Protein AF-A0A480BQK8-F1 (afdb_monomer_lite)

Foldseek 3Di:
DDDDDADAEPDPVVVPDDPVVVQVVLVVDPVSDHHYPVVVVVVVVCCVPPDDD

Secondary structure (DSSP, 8-state):
-------SB--HHHHTS-HHHHHHHHHHSTTSSPBPHHHHHHHHHHHHHT---

Radius of gyration: 13.67 Å; chains: 1; bounding box: 31×21×34 Å

Sequence (53 aa):
VNAIAPGFTETEMLSKVPAEVQEKIRARIPMGRFGKPQEVAKVVAFIATDADY

Structure (mmCIF, N/CA/C/O backbone):
data_AF-A0A480BQK8-F1
#
_entry.id   AF-A0A480BQK8-F1
#
loop_
_atom_site.group_PDB
_atom_site.id
_atom_site.type_symbol
_atom_site.label_atom_id
_atom_site.label_alt_id
_atom_site.label_comp_id
_atom_site.label_asym_id
_atom_site.label_entity_id
_atom_site.label_seq_id
_atom_site.pdbx_PDB_ins_code
_atom_site.Cartn_x
_atom_site.Cartn_y
_atom_site.Cartn_z
_atom_site.occupancy
_atom_site.B_iso_or_equiv
_atom_site.auth_seq_id
_atom_site.auth_comp_id
_atom_site.auth_asym_id
_atom_site.auth_atom_id
_atom_site.pdbx_PDB_model_num
ATOM 1 N N . VAL A 1 1 ? 16.087 -1.600 -11.433 1.00 85.44 1 VAL A N 1
ATOM 2 C CA . VAL A 1 1 ? 15.227 -2.297 -10.439 1.00 85.44 1 VAL A CA 1
ATOM 3 C C . VAL A 1 1 ? 14.667 -1.238 -9.513 1.00 85.44 1 VAL A C 1
ATOM 5 O O . VAL A 1 1 ? 15.451 -0.427 -9.0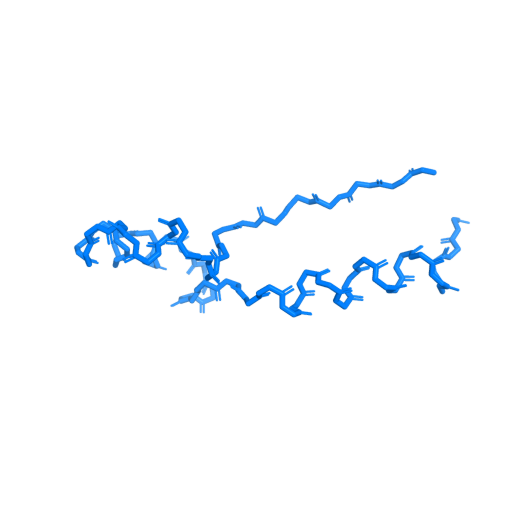44 1.00 85.44 1 VAL A O 1
ATOM 8 N N . ASN A 1 2 ? 13.351 -1.225 -9.293 1.00 93.50 2 ASN A N 1
ATOM 9 C CA . ASN A 1 2 ? 12.641 -0.171 -8.558 1.00 93.50 2 ASN A CA 1
ATOM 10 C C . ASN A 1 2 ? 11.790 -0.766 -7.424 1.00 93.50 2 ASN A C 1
ATOM 12 O O . ASN A 1 2 ? 11.511 -1.966 -7.428 1.00 93.50 2 ASN A O 1
ATOM 16 N N . ALA A 1 3 ? 11.362 0.069 -6.474 1.00 94.56 3 ALA A N 1
ATOM 17 C CA . ALA A 1 3 ? 10.512 -0.322 -5.349 1.00 94.56 3 ALA A CA 1
ATOM 18 C C . ALA A 1 3 ? 9.322 0.633 -5.187 1.00 94.56 3 ALA A C 1
ATOM 20 O O . ALA A 1 3 ? 9.416 1.819 -5.495 1.00 94.56 3 ALA A O 1
ATOM 21 N N . ILE A 1 4 ? 8.210 0.109 -4.667 1.00 95.00 4 ILE A N 1
ATOM 22 C CA . ILE A 1 4 ? 7.001 0.876 -4.357 1.00 95.00 4 ILE A CA 1
ATOM 23 C C . ILE A 1 4 ? 6.616 0.565 -2.913 1.00 95.00 4 ILE A C 1
ATOM 25 O O . ILE A 1 4 ? 6.481 -0.601 -2.546 1.00 95.00 4 ILE A O 1
ATOM 29 N N . ALA A 1 5 ? 6.427 1.607 -2.104 1.00 96.19 5 ALA A N 1
ATOM 30 C CA . ALA A 1 5 ? 6.037 1.501 -0.701 1.00 96.19 5 ALA A CA 1
ATOM 31 C C . ALA A 1 5 ? 4.630 2.096 -0.499 1.00 96.19 5 ALA A C 1
ATOM 33 O O . ALA A 1 5 ? 4.505 3.262 -0.115 1.00 96.19 5 ALA A O 1
ATOM 34 N N . PRO A 1 6 ? 3.556 1.345 -0.807 1.00 95.19 6 PRO A N 1
ATOM 35 C CA . PRO A 1 6 ? 2.201 1.827 -0.590 1.00 95.19 6 PRO A CA 1
ATOM 36 C C . PRO A 1 6 ? 1.896 1.945 0.909 1.00 95.19 6 PRO A C 1
ATOM 38 O O . PRO A 1 6 ? 2.307 1.112 1.716 1.00 95.19 6 PRO A O 1
ATOM 41 N N . GLY A 1 7 ? 1.134 2.979 1.272 1.00 94.81 7 GLY A N 1
ATOM 42 C CA . GLY A 1 7 ? 0.518 3.087 2.593 1.00 94.81 7 GLY A CA 1
ATOM 43 C C . GLY A 1 7 ? -0.715 2.183 2.734 1.00 94.81 7 GLY A C 1
ATOM 44 O O . GLY A 1 7 ? -0.889 1.198 2.013 1.00 94.81 7 GLY A O 1
ATOM 45 N N . PHE A 1 8 ? -1.624 2.543 3.646 1.00 95.94 8 PHE A N 1
ATOM 46 C CA . PHE A 1 8 ? -2.873 1.801 3.842 1.00 95.94 8 PHE A CA 1
ATOM 47 C C . PHE A 1 8 ? -3.735 1.808 2.577 1.00 95.94 8 PHE A C 1
ATOM 49 O O . PHE A 1 8 ? -4.185 2.859 2.117 1.00 95.94 8 PHE A O 1
ATOM 56 N N . THR A 1 9 ? -3.963 0.611 2.039 1.00 96.56 9 THR A N 1
ATOM 57 C CA . THR A 1 9 ? -4.679 0.375 0.783 1.00 96.56 9 THR A CA 1
ATOM 58 C C . THR A 1 9 ? -5.930 -0.459 1.049 1.00 96.56 9 THR A C 1
ATOM 60 O O . THR A 1 9 ? -5.882 -1.409 1.833 1.00 96.56 9 THR A O 1
ATOM 63 N N . GLU A 1 10 ? -7.034 -0.121 0.384 1.00 95.44 10 GLU A N 1
ATOM 64 C CA . GLU A 1 10 ? -8.336 -0.796 0.462 1.00 95.44 10 GLU A CA 1
ATOM 65 C C . GLU A 1 10 ? -8.257 -2.222 -0.091 1.00 95.44 10 GLU A C 1
ATOM 67 O O . GLU A 1 10 ? -8.579 -2.507 -1.242 1.00 95.44 10 GLU A O 1
ATOM 72 N N . THR A 1 11 ? -7.781 -3.130 0.749 1.00 95.44 11 THR A N 1
ATOM 73 C CA . THR A 1 11 ? -7.693 -4.562 0.475 1.00 95.44 11 THR A CA 1
ATOM 74 C C . THR A 1 11 ? -8.713 -5.315 1.320 1.00 95.44 11 THR A C 1
ATOM 76 O O . THR A 1 11 ? -9.219 -4.802 2.319 1.00 95.44 11 THR A O 1
ATOM 79 N N . GLU A 1 12 ? -8.980 -6.570 0.964 1.00 94.44 12 GLU A N 1
ATOM 80 C CA . GLU A 1 12 ? -9.850 -7.450 1.755 1.00 94.44 12 GLU A CA 1
ATOM 81 C C . GLU A 1 12 ? -9.323 -7.670 3.187 1.00 94.44 12 GLU A C 1
ATOM 83 O O . GLU A 1 12 ? -10.086 -7.885 4.124 1.00 94.44 12 GLU A O 1
ATOM 88 N N . MET A 1 13 ? -8.005 -7.595 3.391 1.00 92.88 13 MET A N 1
ATOM 89 C CA . MET A 1 13 ? -7.427 -7.647 4.734 1.00 92.88 13 MET A CA 1
ATOM 90 C C . MET A 1 13 ? -7.822 -6.411 5.552 1.00 92.88 13 MET A C 1
ATOM 92 O O . MET A 1 13 ? -8.190 -6.537 6.718 1.00 92.88 13 MET A O 1
ATOM 96 N N . LEU A 1 14 ? -7.778 -5.223 4.940 1.00 92.50 14 LEU A N 1
ATOM 97 C CA . LEU A 1 14 ? -8.116 -3.971 5.615 1.00 92.50 14 LEU A CA 1
ATOM 98 C C . LEU A 1 14 ? -9.614 -3.877 5.933 1.00 92.50 14 LEU A C 1
ATOM 100 O O . LEU A 1 14 ? -9.972 -3.342 6.978 1.00 92.50 14 LEU A O 1
ATOM 104 N N . SER A 1 15 ? -10.489 -4.436 5.091 1.00 90.81 15 SER A N 1
ATOM 105 C CA . SER A 1 15 ? -11.939 -4.425 5.342 1.00 90.81 15 SER A CA 1
ATOM 106 C C . SER A 1 15 ? -12.351 -5.237 6.575 1.00 90.81 15 SER A C 1
ATOM 108 O O . SER A 1 15 ? -13.390 -4.957 7.167 1.00 90.81 15 SER A O 1
ATOM 110 N N . LYS A 1 16 ? -11.521 -6.197 7.001 1.00 95.69 16 LYS A N 1
ATOM 111 C CA . LYS A 1 16 ? -11.723 -6.994 8.223 1.00 95.69 16 LYS A CA 1
ATOM 112 C C . LYS A 1 16 ? -11.290 -6.261 9.500 1.00 95.69 16 LYS A C 1
ATOM 114 O O . LYS A 1 16 ? -11.580 -6.730 10.597 1.00 95.69 16 LYS A O 1
ATOM 119 N N . VAL A 1 17 ? -10.604 -5.122 9.384 1.00 94.44 17 VAL A N 1
ATOM 120 C CA . VAL A 1 17 ? -10.194 -4.300 10.532 1.00 94.44 17 VAL A CA 1
ATOM 121 C C . VAL A 1 17 ? -11.411 -3.539 11.081 1.00 94.44 17 VAL A C 1
ATOM 123 O O . VAL A 1 17 ? -12.150 -2.956 10.286 1.00 94.44 17 VAL A O 1
ATOM 126 N N . PRO A 1 18 ? -11.628 -3.477 12.410 1.00 97.19 18 PRO A N 1
ATOM 127 C CA . PRO A 1 18 ? -12.753 -2.748 12.997 1.00 97.19 18 PRO A CA 1
ATOM 128 C C . PRO A 1 18 ? -12.830 -1.282 12.552 1.00 97.19 18 PRO A C 1
ATOM 130 O O . PRO A 1 18 ? -11.808 -0.597 12.463 1.00 97.19 18 PRO A O 1
ATOM 133 N N . ALA A 1 19 ? -14.050 -0.781 12.335 1.00 95.06 19 ALA A N 1
ATOM 134 C CA . ALA A 1 19 ? -14.288 0.563 11.801 1.00 95.06 19 ALA A CA 1
ATOM 135 C C . ALA A 1 19 ? -13.622 1.676 12.632 1.00 95.06 19 ALA A C 1
ATOM 137 O O . ALA A 1 19 ? -13.015 2.576 12.063 1.00 95.06 19 ALA A O 1
ATOM 138 N N . GLU A 1 20 ? -13.640 1.580 13.966 1.00 96.44 20 GLU A N 1
ATOM 139 C CA . GLU A 1 20 ? -12.988 2.559 14.851 1.00 96.44 20 GLU A CA 1
ATOM 140 C C . GLU A 1 20 ? -11.469 2.646 14.610 1.00 96.44 20 GLU A C 1
ATOM 142 O O . GLU A 1 20 ? -10.881 3.728 14.614 1.00 96.44 20 GLU A O 1
ATOM 147 N N . VAL A 1 21 ? -10.820 1.506 14.358 1.00 96.19 21 VAL A N 1
ATOM 148 C CA . VAL A 1 21 ? -9.387 1.458 14.043 1.00 96.19 21 VAL A CA 1
ATOM 149 C C . VAL A 1 21 ? -9.138 2.039 12.655 1.00 96.19 21 VAL A C 1
ATOM 151 O O . VAL A 1 21 ? -8.190 2.803 12.477 1.00 96.19 21 VAL A O 1
ATOM 154 N N . GLN A 1 22 ? -10.006 1.743 11.685 1.00 95.31 22 GLN A N 1
ATOM 155 C CA . GLN A 1 22 ? -9.907 2.341 10.356 1.00 95.31 22 GLN A CA 1
ATOM 156 C C . GLN A 1 22 ? -10.026 3.871 10.400 1.00 95.31 22 GLN A C 1
ATOM 158 O O . GLN A 1 22 ? -9.245 4.547 9.732 1.00 95.31 22 GLN A O 1
ATOM 163 N N . GLU A 1 23 ? -10.936 4.422 11.211 1.00 96.00 23 GLU A N 1
ATOM 164 C CA . GLU A 1 23 ? -11.066 5.875 11.391 1.00 96.00 23 GLU A CA 1
ATOM 165 C C . GLU A 1 23 ? -9.818 6.495 12.023 1.00 96.00 23 GLU A C 1
ATOM 167 O O . GLU A 1 23 ? -9.313 7.508 11.540 1.00 96.00 23 GLU A O 1
ATOM 172 N N . LYS A 1 24 ? -9.247 5.854 13.053 1.00 96.56 24 LYS A N 1
ATOM 173 C CA . LYS A 1 24 ? -7.984 6.309 13.661 1.00 96.56 24 LYS A CA 1
ATOM 174 C C . LYS A 1 24 ? -6.835 6.330 12.653 1.00 96.56 24 LYS A C 1
ATOM 176 O O . LYS A 1 24 ? -5.994 7.225 12.703 1.00 96.56 24 LYS A O 1
ATOM 181 N N . ILE A 1 25 ? -6.788 5.359 11.740 1.00 95.69 25 ILE A N 1
ATOM 182 C CA . ILE A 1 25 ? -5.788 5.335 10.669 1.00 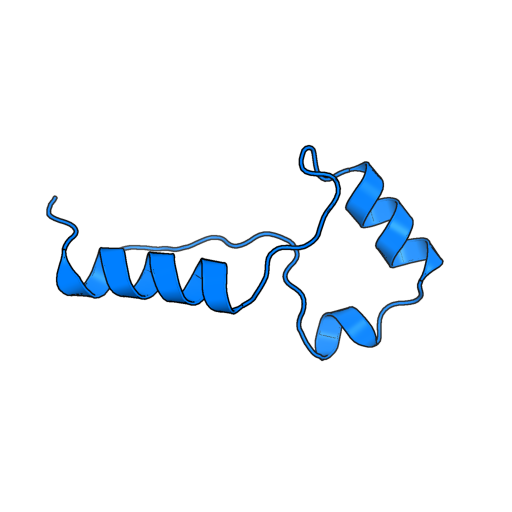95.69 25 ILE A CA 1
ATOM 183 C C . ILE A 1 25 ? -6.061 6.463 9.667 1.00 95.69 25 ILE A C 1
ATOM 185 O O . ILE A 1 25 ? -5.139 7.218 9.362 1.00 95.69 25 ILE A O 1
ATOM 189 N N . ARG A 1 26 ? -7.307 6.628 9.195 1.00 95.88 26 ARG A N 1
ATOM 190 C CA . ARG A 1 26 ? -7.699 7.706 8.268 1.00 95.88 26 ARG A CA 1
ATOM 191 C C . ARG A 1 26 ? -7.355 9.090 8.808 1.00 95.88 26 ARG A C 1
ATOM 193 O O . ARG A 1 26 ? -6.784 9.885 8.071 1.00 95.88 26 ARG A O 1
ATOM 200 N N . ALA A 1 27 ? -7.598 9.343 10.094 1.00 97.25 27 ALA A N 1
ATOM 201 C CA . ALA A 1 27 ? -7.267 10.607 10.753 1.00 97.25 27 ALA A CA 1
ATOM 202 C C . ALA A 1 27 ? -5.761 10.936 10.742 1.00 97.25 27 ALA A C 1
ATOM 204 O O . ALA A 1 27 ? -5.380 12.100 10.838 1.00 97.25 27 ALA A O 1
ATOM 205 N N . ARG A 1 28 ? -4.892 9.922 10.621 1.00 96.75 28 ARG A N 1
ATOM 206 C CA . ARG A 1 28 ? -3.434 10.091 10.513 1.00 96.75 28 ARG A CA 1
ATOM 207 C C . ARG A 1 28 ? -2.937 10.188 9.073 1.00 96.75 28 ARG A C 1
ATOM 209 O O . ARG A 1 28 ? -1.764 10.491 8.869 1.00 96.75 28 ARG A O 1
ATOM 216 N N . ILE A 1 29 ? -3.786 9.912 8.085 1.00 96.94 29 ILE A N 1
ATOM 217 C CA . ILE A 1 29 ? -3.445 10.035 6.669 1.00 96.94 29 ILE A CA 1
ATOM 218 C C . ILE A 1 29 ? -3.774 11.469 6.238 1.00 96.94 29 ILE A C 1
ATOM 220 O O . ILE A 1 29 ? -4.942 11.843 6.275 1.00 96.94 29 ILE A O 1
ATOM 224 N N . PRO A 1 30 ? -2.804 12.269 5.759 1.00 97.19 30 PRO A N 1
ATOM 225 C CA . PRO A 1 30 ? -3.072 13.650 5.342 1.00 97.19 30 PRO A CA 1
ATOM 226 C C . PRO A 1 30 ? -4.141 13.779 4.246 1.00 97.19 30 PRO A C 1
ATOM 228 O O . PRO A 1 30 ? -4.888 14.749 4.219 1.00 97.19 30 PRO A O 1
ATOM 231 N N . MET A 1 31 ? -4.253 12.781 3.361 1.00 97.12 31 MET A N 1
ATOM 232 C CA . MET A 1 31 ? -5.306 12.718 2.337 1.00 97.12 31 MET A CA 1
ATOM 233 C C . MET A 1 31 ? -6.678 12.267 2.872 1.00 97.12 31 MET A C 1
ATOM 235 O O . MET A 1 31 ? -7.635 12.218 2.104 1.00 97.12 31 MET A O 1
ATOM 239 N N . GLY A 1 32 ? -6.783 11.872 4.145 1.00 95.81 32 GLY A N 1
ATOM 240 C CA . GLY A 1 32 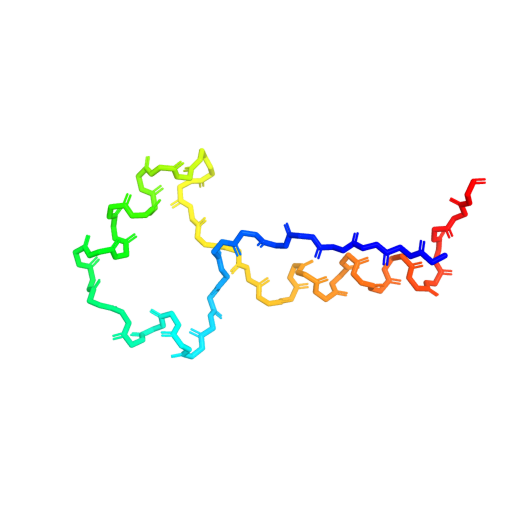? -8.035 11.466 4.794 1.00 95.81 32 GLY A CA 1
ATOM 241 C C . GLY A 1 32 ? -8.675 10.180 4.258 1.00 95.81 32 GLY A C 1
ATOM 242 O O . GLY A 1 32 ? -9.814 9.875 4.602 1.00 95.81 32 GLY A O 1
ATOM 243 N N . ARG A 1 33 ? -7.978 9.416 3.409 1.00 96.19 33 ARG A N 1
ATOM 244 C CA . ARG A 1 33 ? -8.515 8.217 2.750 1.00 96.19 33 ARG A CA 1
ATOM 245 C C . ARG A 1 33 ? -7.474 7.118 2.614 1.00 96.19 33 ARG A C 1
ATOM 247 O O . ARG A 1 33 ? -6.275 7.388 2.587 1.00 96.19 33 ARG A O 1
ATOM 254 N N . PHE A 1 34 ? -7.946 5.889 2.449 1.00 97.06 34 PHE A N 1
ATOM 255 C CA . PHE A 1 34 ? -7.098 4.791 2.007 1.00 97.06 34 PHE A CA 1
ATOM 256 C C . PHE A 1 34 ? -6.798 4.905 0.507 1.00 97.06 34 PHE A C 1
ATOM 258 O O . PHE A 1 34 ? -7.560 5.490 -0.273 1.00 97.06 34 PHE A O 1
ATOM 265 N N . GLY A 1 35 ? -5.645 4.373 0.110 1.00 96.94 35 GLY A N 1
ATOM 266 C CA . GLY A 1 35 ? -5.314 4.198 -1.298 1.00 96.94 35 GLY A CA 1
ATOM 267 C C . GLY A 1 35 ? -6.162 3.089 -1.914 1.00 96.94 35 GLY A C 1
ATOM 268 O O . GLY A 1 35 ? -6.549 2.140 -1.233 1.00 96.94 35 GLY A O 1
ATOM 269 N N . LYS A 1 36 ? -6.424 3.171 -3.214 1.00 97.19 36 LYS A N 1
ATOM 270 C CA . LYS A 1 36 ? -7.068 2.092 -3.965 1.00 97.19 36 LYS A CA 1
ATOM 271 C C . LYS A 1 36 ? -6.012 1.186 -4.599 1.00 97.19 36 LYS A C 1
ATOM 273 O O . LYS A 1 36 ? -5.005 1.698 -5.094 1.00 97.19 36 LYS A O 1
ATOM 278 N N . PRO A 1 37 ? -6.239 -0.136 -4.693 1.00 97.06 37 PRO A N 1
ATOM 279 C CA . PRO A 1 37 ? -5.317 -1.044 -5.379 1.00 97.06 37 PRO A CA 1
ATOM 280 C C . PRO A 1 37 ? -4.960 -0.600 -6.808 1.00 97.06 37 PRO A C 1
ATOM 282 O O . PRO A 1 37 ? -3.822 -0.748 -7.245 1.00 97.06 37 PRO A O 1
ATOM 285 N N . GLN A 1 38 ? -5.906 0.013 -7.527 1.00 98.00 38 GLN A N 1
ATOM 286 C CA . GLN A 1 38 ? -5.693 0.510 -8.888 1.00 98.00 38 GLN A CA 1
ATOM 287 C C . GLN A 1 38 ? -4.721 1.696 -8.946 1.00 98.00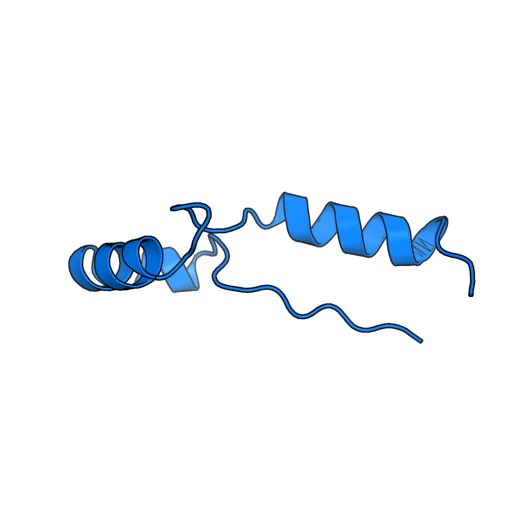 38 GLN A C 1
ATOM 289 O O . GLN A 1 38 ? -4.060 1.881 -9.964 1.00 98.00 38 GLN A O 1
ATOM 294 N N . GLU A 1 39 ? -4.608 2.497 -7.883 1.00 97.56 39 GLU A N 1
ATOM 295 C CA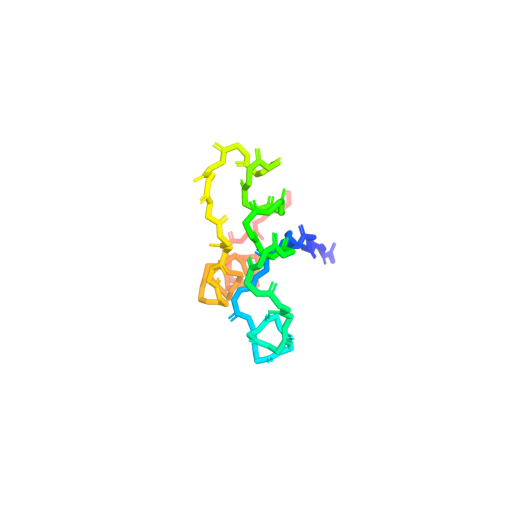 . GLU A 1 3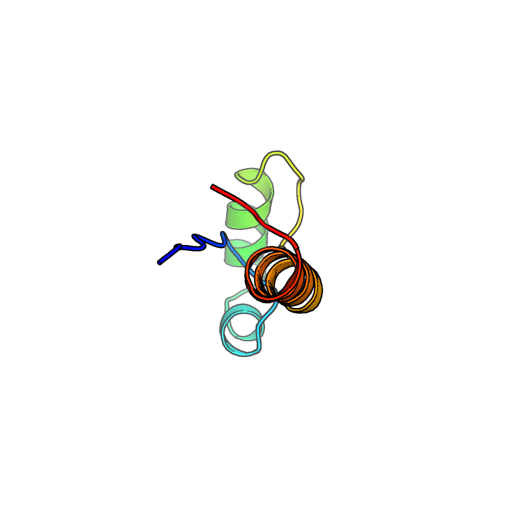9 ? -3.620 3.581 -7.813 1.00 97.56 39 GLU A CA 1
ATOM 296 C C . GLU A 1 39 ? -2.203 3.002 -7.728 1.00 97.56 39 GLU A C 1
ATOM 298 O O . GLU A 1 39 ? -1.314 3.456 -8.444 1.00 97.56 39 GLU A O 1
ATOM 303 N N . VAL A 1 40 ? -2.013 1.932 -6.947 1.00 97.38 40 VAL A N 1
ATOM 304 C CA . VAL A 1 40 ? -0.738 1.199 -6.880 1.00 97.38 40 VAL A CA 1
ATOM 305 C C . VAL A 1 40 ? -0.416 0.554 -8.229 1.00 97.38 40 VAL A C 1
ATOM 307 O O . VAL A 1 40 ? 0.695 0.703 -8.731 1.00 97.38 40 VAL A O 1
ATOM 310 N N . ALA A 1 41 ? -1.395 -0.104 -8.858 1.00 97.56 41 ALA A N 1
ATOM 311 C CA . ALA A 1 41 ? -1.216 -0.744 -10.161 1.00 97.56 41 ALA A CA 1
ATOM 312 C C . ALA A 1 41 ? -0.807 0.250 -11.261 1.00 97.56 41 ALA A C 1
ATOM 314 O O . ALA A 1 41 ? 0.041 -0.071 -12.087 1.00 97.56 41 ALA A O 1
ATOM 315 N N . LYS A 1 42 ? -1.361 1.470 -11.254 1.00 97.44 42 LYS A N 1
ATOM 316 C CA . LYS A 1 42 ? -0.964 2.529 -12.194 1.00 97.44 42 LYS A CA 1
ATOM 317 C C . LYS A 1 42 ? 0.501 2.928 -12.032 1.00 97.44 42 LYS A C 1
ATOM 319 O O . LYS A 1 42 ? 1.185 3.098 -13.034 1.00 97.44 42 LYS A O 1
ATOM 324 N N . VAL A 1 43 ? 0.987 3.042 -10.795 1.00 96.50 43 VAL A N 1
ATOM 325 C CA . VAL A 1 43 ? 2.400 3.358 -10.530 1.00 96.50 43 VAL A CA 1
ATOM 326 C C . VAL A 1 43 ? 3.303 2.203 -10.960 1.00 96.50 43 VAL A C 1
ATOM 328 O O . VAL A 1 43 ? 4.322 2.443 -11.598 1.00 96.50 43 VAL A O 1
ATOM 331 N N . VAL A 1 44 ? 2.911 0.955 -10.680 1.00 96.94 44 VAL A N 1
ATOM 332 C CA . VAL A 1 44 ? 3.628 -0.232 -11.179 1.00 96.94 44 VAL A CA 1
ATOM 333 C C . VAL A 1 44 ? 3.721 -0.198 -12.702 1.00 96.94 44 VAL A C 1
ATOM 335 O O . VAL A 1 44 ? 4.808 -0.384 -13.237 1.00 96.94 44 VAL A O 1
ATOM 338 N N . ALA A 1 45 ? 2.604 0.058 -13.389 1.00 97.00 45 ALA A N 1
ATOM 339 C CA . ALA A 1 45 ? 2.563 0.115 -14.845 1.00 97.00 45 ALA A CA 1
ATOM 340 C C . ALA A 1 45 ? 3.495 1.204 -15.386 1.00 97.00 45 ALA A C 1
ATOM 342 O O . ALA A 1 45 ? 4.344 0.898 -16.211 1.00 97.00 45 ALA A O 1
ATOM 343 N N . PHE A 1 46 ? 3.406 2.428 -14.854 1.00 96.00 46 PHE A N 1
ATOM 344 C CA . PHE A 1 46 ? 4.302 3.523 -15.226 1.00 96.00 46 PHE A CA 1
ATOM 345 C C . PHE A 1 46 ? 5.778 3.128 -15.079 1.00 96.00 46 PHE A C 1
ATOM 347 O O . PHE A 1 46 ? 6.549 3.247 -16.026 1.00 96.00 46 PHE A O 1
ATOM 354 N N . ILE A 1 47 ? 6.158 2.572 -13.924 1.00 94.69 47 ILE A N 1
ATOM 355 C CA . ILE A 1 47 ? 7.543 2.160 -13.664 1.00 94.69 47 ILE A CA 1
ATOM 356 C C . ILE A 1 47 ? 7.993 1.022 -14.589 1.00 94.69 47 ILE A C 1
ATOM 358 O O . ILE A 1 47 ? 9.165 0.945 -14.944 1.00 94.69 47 ILE A O 1
ATOM 362 N N . ALA A 1 48 ? 7.089 0.114 -14.948 1.00 94.75 48 ALA A N 1
ATOM 363 C CA . ALA A 1 48 ? 7.406 -1.046 -15.770 1.00 94.75 48 ALA A CA 1
ATOM 364 C C . ALA A 1 48 ? 7.497 -0.733 -17.270 1.00 94.75 48 ALA A C 1
ATOM 366 O O . ALA A 1 48 ? 8.122 -1.507 -17.993 1.00 94.75 48 ALA A O 1
ATOM 367 N N . THR A 1 49 ? 6.855 0.340 -17.743 1.00 94.06 49 THR A N 1
ATOM 368 C CA . THR A 1 49 ? 6.745 0.623 -19.183 1.00 94.06 49 THR A CA 1
ATOM 369 C C . THR A 1 49 ? 7.383 1.929 -19.631 1.00 94.06 49 THR A C 1
ATOM 371 O O . THR A 1 49 ? 7.793 2.002 -20.782 1.00 94.06 49 THR A O 1
ATOM 374 N N . ASP A 1 50 ? 7.401 2.954 -18.779 1.00 87.69 50 ASP A N 1
ATOM 375 C CA . ASP A 1 50 ? 7.655 4.345 -19.193 1.00 87.69 50 ASP A CA 1
ATOM 376 C C . ASP A 1 50 ? 8.722 5.053 -18.342 1.00 87.69 50 ASP A C 1
ATOM 378 O O . ASP A 1 50 ? 9.255 6.085 -18.735 1.00 87.69 50 ASP A O 1
ATOM 382 N N . ALA A 1 51 ? 9.054 4.524 -17.161 1.00 82.50 51 ALA A N 1
ATOM 383 C CA . ALA A 1 51 ? 10.081 5.130 -16.324 1.00 82.50 51 ALA A CA 1
ATOM 384 C C . ALA A 1 51 ? 11.494 4.830 -16.852 1.00 82.50 51 ALA A C 1
ATOM 386 O O . ALA A 1 51 ? 11.948 3.685 -16.801 1.00 82.50 51 ALA A O 1
ATOM 387 N N . ASP A 1 52 ? 12.201 5.882 -17.261 1.00 75.75 52 ASP A N 1
ATOM 388 C CA . ASP A 1 52 ? 13.651 5.886 -17.476 1.00 75.75 52 ASP A CA 1
ATOM 389 C C . ASP A 1 52 ? 14.404 6.329 -16.206 1.00 75.75 52 ASP A C 1
ATOM 391 O O . ASP A 1 52 ? 13.824 6.936 -15.299 1.00 75.75 52 ASP A O 1
ATOM 395 N N . TYR A 1 53 ? 15.692 5.980 -16.126 1.00 65.56 53 TYR A N 1
ATOM 396 C CA . TYR A 1 53 ? 16.570 6.260 -14.981 1.00 65.56 53 TYR A CA 1
ATOM 397 C C . TYR A 1 53 ? 17.407 7.528 -15.177 1.00 65.56 53 TYR A C 1
ATOM 399 O O . TYR A 1 53 ? 17.966 7.694 -16.284 1.00 65.56 53 TYR A O 1
#

pLDDT: mean 94.3, std 5.58, range [65.56, 98.0]